Protein AF-A0A525J504-F1 (afdb_monomer_lite)

Foldseek 3Di:
DAFADAPVVVCVVPVPDPVNVVVVVLVVPVVSQVVHQFHDDDDDDPPPDDDGGDRDDFDDPDPVSVVVVDPDQDLPPPPLLCVPQNPCLVVVLVVCCVPPVVCPPDDRSPRPNVQADPVRPDGDD

Secondary structure (DSSP, 8-state):
-EE---HHHHHHH-TTSHHHHHHHHHTT-HHHHHH-TT-----S-TTT------SEE---SSHHHHHHHS----TT-TTHIIIIIGGGHHHHHHHHHHH-TT--S--TTSTTGGGB-TTSSSB--

Radius of gyration: 21.73 Å; chains: 1; bounding box: 50×35×51 Å

pLDDT: mean 89.35, std 6.68, range [60.53, 98.0]

Sequence (125 aa):
MTKVASPLAAAAKAPDAPATAELFRNLRNPFFIGENAALTQALGWTDAWTTKPSEYAAAAESAADVAAAVSETDYFQPDWQTAFWGEHYARLAAIKRRYDPDGLFFVHHSVGSEAWNPDGFTTIA

Structure (mmCIF, N/CA/C/O backbone):
data_AF-A0A525J504-F1
#
_entry.id   AF-A0A525J504-F1
#
loop_
_atom_site.group_PDB
_atom_site.id
_atom_site.type_symbol
_atom_site.label_atom_id
_atom_site.label_alt_id
_atom_site.label_comp_id
_atom_site.label_asym_id
_atom_site.label_entity_id
_atom_site.label_seq_id
_atom_site.pdbx_PDB_ins_code
_atom_site.Cartn_x
_atom_site.Cartn_y
_atom_site.Cartn_z
_atom_site.occupancy
_atom_site.B_iso_or_equiv
_atom_site.auth_seq_id
_atom_site.auth_comp_id
_atom_site.auth_asym_id
_atom_site.auth_atom_id
_atom_site.pdbx_PDB_model_num
ATOM 1 N N . MET A 1 1 ? -2.430 10.499 -7.394 1.00 82.06 1 MET A N 1
ATOM 2 C CA . MET A 1 1 ? -1.735 9.246 -7.764 1.00 82.06 1 MET A CA 1
ATOM 3 C C . MET A 1 1 ? -1.421 9.252 -9.250 1.00 82.06 1 MET A C 1
ATOM 5 O O . MET A 1 1 ? -2.246 9.722 -10.024 1.00 82.06 1 MET A O 1
ATOM 9 N N . THR A 1 2 ? -0.263 8.723 -9.635 1.00 88.06 2 THR A N 1
ATOM 10 C CA . THR A 1 2 ? 0.223 8.657 -11.020 1.00 88.06 2 THR A CA 1
ATOM 11 C C . THR A 1 2 ? 0.407 7.203 -11.424 1.00 88.06 2 THR A C 1
ATOM 13 O O . THR A 1 2 ? 0.899 6.404 -10.627 1.00 88.06 2 THR A O 1
ATOM 16 N N . LYS A 1 3 ? 0.009 6.847 -12.650 1.00 91.12 3 LYS A N 1
ATOM 17 C CA . LYS A 1 3 ? 0.186 5.487 -13.166 1.00 91.12 3 LYS A CA 1
ATOM 18 C C . LYS A 1 3 ? 1.671 5.179 -13.351 1.00 91.12 3 LYS A C 1
ATOM 20 O O . LYS A 1 3 ? 2.392 5.953 -13.977 1.00 91.12 3 LYS A O 1
ATOM 25 N N . VAL A 1 4 ? 2.110 4.043 -12.828 1.00 92.12 4 VAL A N 1
ATOM 26 C CA . VAL A 1 4 ? 3.499 3.590 -12.889 1.00 92.12 4 VAL A CA 1
ATOM 27 C C . VAL A 1 4 ? 3.717 2.795 -14.175 1.00 92.12 4 VAL 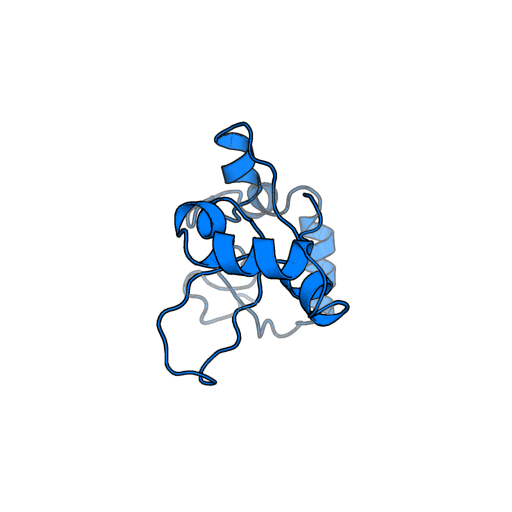A C 1
ATOM 29 O O . VAL A 1 4 ? 2.930 1.915 -14.525 1.00 92.12 4 VAL A O 1
ATOM 32 N N . ALA A 1 5 ? 4.798 3.101 -14.893 1.00 90.62 5 ALA A N 1
ATOM 33 C CA . ALA A 1 5 ? 5.188 2.401 -16.112 1.00 90.62 5 ALA A CA 1
ATOM 34 C C . ALA A 1 5 ? 6.583 1.795 -15.947 1.00 90.62 5 ALA A C 1
ATOM 36 O O . ALA A 1 5 ? 7.555 2.511 -15.713 1.00 90.62 5 ALA A O 1
ATOM 37 N N . SER A 1 6 ? 6.691 0.472 -16.095 1.00 91.38 6 SER A N 1
ATOM 38 C CA . SER A 1 6 ? 7.988 -0.202 -16.030 1.00 91.38 6 SER A CA 1
ATOM 39 C C . SER A 1 6 ? 8.809 0.061 -17.296 1.00 91.38 6 SER A C 1
ATOM 41 O O . SER A 1 6 ? 8.322 -0.223 -18.397 1.00 91.38 6 SER A O 1
ATOM 43 N N . PRO A 1 7 ? 10.073 0.513 -17.182 1.00 91.88 7 PRO A N 1
ATOM 44 C CA . PRO A 1 7 ? 10.949 0.666 -18.344 1.00 91.88 7 PRO A CA 1
ATOM 45 C C . PRO A 1 7 ? 11.290 -0.688 -18.995 1.00 91.88 7 PRO A C 1
ATOM 47 O O . PRO A 1 7 ? 11.566 -0.748 -20.194 1.00 91.88 7 PRO A O 1
ATOM 50 N N . LEU A 1 8 ? 11.177 -1.796 -18.248 1.00 91.25 8 LEU A N 1
ATOM 51 C CA . LEU A 1 8 ? 11.365 -3.151 -18.777 1.00 91.25 8 LEU A CA 1
ATOM 52 C C . LEU A 1 8 ? 10.284 -3.536 -19.797 1.00 91.25 8 LEU A C 1
ATOM 54 O O . LEU A 1 8 ? 10.552 -4.317 -20.706 1.00 91.25 8 LEU A O 1
ATOM 58 N N . ALA A 1 9 ? 9.080 -2.959 -19.705 1.00 91.19 9 ALA A N 1
ATOM 59 C CA . ALA A 1 9 ? 8.009 -3.227 -20.664 1.00 91.19 9 ALA A CA 1
ATOM 60 C C . ALA A 1 9 ? 8.323 -2.668 -22.063 1.00 91.19 9 ALA A C 1
ATOM 62 O O . ALA A 1 9 ? 7.936 -3.265 -23.067 1.00 91.19 9 ALA A O 1
ATOM 63 N N . ALA A 1 10 ? 9.021 -1.530 -22.138 1.00 91.38 10 ALA A N 1
ATOM 64 C CA . ALA A 1 10 ? 9.504 -0.979 -23.402 1.00 91.38 10 ALA A CA 1
ATOM 65 C C . ALA A 1 10 ? 10.687 -1.799 -23.939 1.00 91.38 10 ALA A C 1
ATOM 67 O O . ALA A 1 10 ? 10.690 -2.165 -25.113 1.00 91.38 10 ALA A O 1
ATOM 68 N N . ALA A 1 11 ? 11.632 -2.164 -23.065 1.00 93.94 11 ALA A N 1
ATOM 69 C CA . ALA A 1 11 ? 12.776 -3.001 -23.421 1.00 93.94 11 ALA A CA 1
ATOM 70 C C . ALA A 1 11 ? 12.363 -4.370 -23.984 1.00 93.94 11 ALA A C 1
ATOM 72 O O . ALA A 1 11 ? 12.908 -4.807 -24.992 1.00 93.94 11 ALA A O 1
ATOM 73 N N . ALA A 1 12 ? 11.346 -5.011 -23.399 1.00 93.25 12 ALA A N 1
ATOM 74 C CA . ALA A 1 12 ? 10.819 -6.287 -23.883 1.00 93.25 12 ALA A CA 1
ATOM 75 C C . ALA A 1 12 ? 10.253 -6.209 -25.313 1.00 93.25 12 ALA A C 1
ATOM 77 O O . ALA A 1 12 ? 10.270 -7.200 -26.037 1.00 93.25 12 ALA A O 1
ATOM 78 N N . LYS A 1 13 ? 9.753 -5.039 -25.732 1.00 96.38 13 LYS A N 1
ATOM 79 C CA . LYS A 1 13 ? 9.221 -4.816 -27.086 1.00 96.38 13 LYS A CA 1
ATOM 80 C C . LYS A 1 13 ? 10.306 -4.461 -28.105 1.00 96.38 13 LYS A C 1
ATOM 82 O O . LYS A 1 13 ? 10.083 -4.644 -29.296 1.00 96.38 13 LYS A O 1
ATOM 87 N N . ALA A 1 14 ? 11.440 -3.927 -27.652 1.00 95.81 14 ALA A N 1
ATOM 88 C CA . ALA A 1 14 ? 12.532 -3.457 -28.500 1.00 95.81 14 ALA A CA 1
ATOM 89 C C . ALA A 1 14 ? 13.900 -3.823 -27.884 1.00 95.81 14 ALA A C 1
ATOM 91 O O . ALA A 1 14 ? 14.633 -2.937 -27.430 1.00 95.81 14 ALA A O 1
ATOM 92 N N . PRO A 1 15 ? 14.250 -5.122 -27.840 1.00 95.44 15 PRO A N 1
ATOM 93 C CA . PRO A 1 15 ? 15.434 -5.600 -27.123 1.00 95.44 15 PRO A CA 1
ATOM 94 C C . PRO A 1 15 ? 16.748 -5.018 -27.666 1.00 95.44 15 PRO A C 1
ATOM 96 O O . PRO A 1 15 ? 17.653 -4.730 -26.889 1.00 95.44 15 PRO A O 1
ATOM 99 N N . ASP A 1 16 ? 16.817 -4.754 -28.973 1.00 96.38 16 ASP A N 1
ATOM 100 C CA . ASP A 1 16 ? 18.030 -4.270 -29.646 1.00 96.38 16 ASP A CA 1
ATOM 101 C C . ASP A 1 16 ? 18.130 -2.735 -29.716 1.00 96.38 16 ASP A C 1
ATOM 103 O O . ASP A 1 16 ? 19.063 -2.183 -30.302 1.00 96.38 16 ASP A O 1
ATOM 107 N N . ALA A 1 17 ? 17.165 -2.008 -29.141 1.00 96.69 17 ALA A N 1
ATOM 108 C CA . ALA A 1 17 ? 17.172 -0.550 -29.175 1.00 96.69 17 ALA A CA 1
ATOM 109 C C . ALA A 1 17 ? 18.306 0.035 -28.303 1.00 96.69 17 ALA A C 1
ATOM 111 O O . ALA A 1 17 ? 18.540 -0.451 -27.191 1.00 96.69 17 ALA A O 1
ATOM 112 N N . PRO A 1 18 ? 18.945 1.152 -28.712 1.00 97.38 18 PRO A N 1
ATOM 113 C CA . PRO A 1 18 ? 19.958 1.831 -27.896 1.00 97.38 18 PRO A CA 1
ATOM 114 C C . PRO A 1 18 ? 19.475 2.183 -26.479 1.00 97.38 18 PRO A C 1
ATOM 116 O O . PRO A 1 18 ? 20.237 2.062 -25.519 1.00 97.38 18 PRO A O 1
ATOM 119 N N . ALA A 1 19 ? 18.194 2.544 -26.341 1.00 95.38 19 ALA A N 1
ATOM 120 C CA . ALA A 1 19 ? 17.554 2.830 -25.057 1.00 95.38 19 ALA A CA 1
ATOM 121 C C . ALA A 1 19 ? 17.498 1.602 -24.129 1.00 95.38 19 ALA A C 1
ATOM 123 O O . ALA A 1 19 ? 17.669 1.733 -22.919 1.00 95.38 19 ALA A O 1
ATOM 124 N N . THR A 1 20 ? 17.319 0.397 -24.680 1.00 97.06 20 THR A N 1
ATOM 125 C CA . THR A 1 20 ? 17.363 -0.852 -23.908 1.00 97.06 20 THR A CA 1
ATOM 126 C C . THR A 1 20 ? 18.775 -1.103 -23.393 1.00 97.06 20 THR A C 1
ATOM 128 O O . THR A 1 20 ? 18.965 -1.355 -22.204 1.00 97.06 20 THR A O 1
ATOM 131 N N . ALA A 1 21 ? 19.790 -0.943 -24.246 1.00 96.50 21 ALA A N 1
ATOM 132 C CA . ALA A 1 21 ? 21.182 -1.074 -23.822 1.00 96.50 21 ALA A CA 1
ATOM 133 C C . ALA A 1 21 ? 21.548 -0.071 -22.711 1.00 96.50 21 ALA A C 1
ATOM 135 O O . ALA A 1 21 ? 22.282 -0.414 -21.785 1.00 96.50 21 ALA A O 1
ATOM 136 N N . GLU A 1 22 ? 21.033 1.159 -22.777 1.00 96.50 22 GLU A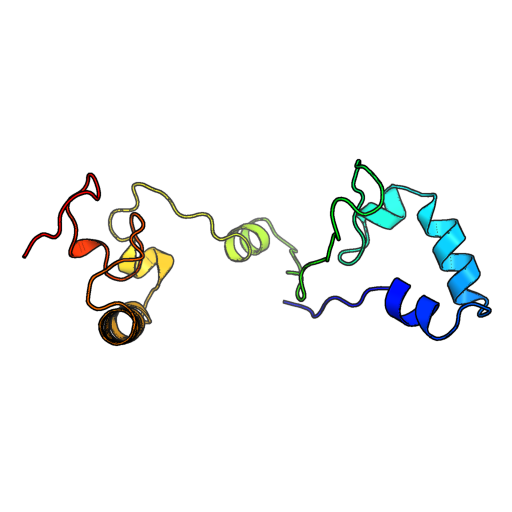 N 1
ATOM 137 C CA . GLU A 1 22 ? 21.201 2.160 -21.720 1.00 96.50 22 GLU A CA 1
ATOM 138 C C . GLU A 1 22 ? 20.502 1.777 -20.417 1.00 96.50 22 GLU A C 1
ATOM 140 O O . GLU A 1 22 ? 21.134 1.823 -19.360 1.00 96.50 22 GLU A O 1
ATOM 145 N N . LEU A 1 23 ? 19.251 1.314 -20.489 1.00 95.75 23 LEU A N 1
ATOM 146 C CA . LEU A 1 23 ? 18.521 0.818 -19.327 1.00 95.75 23 LEU A CA 1
ATOM 147 C C . LEU A 1 23 ? 19.325 -0.260 -18.590 1.00 95.75 23 LEU A C 1
ATOM 149 O O . LEU A 1 23 ? 19.541 -0.146 -17.387 1.00 95.75 23 LEU A O 1
ATOM 153 N N . PHE A 1 24 ? 19.835 -1.269 -19.300 1.00 95.25 24 PHE A N 1
ATOM 154 C CA . PHE A 1 24 ? 20.620 -2.346 -18.685 1.00 95.25 24 PHE A CA 1
ATOM 155 C C . PHE A 1 24 ? 21.970 -1.883 -18.112 1.00 95.25 24 PHE A C 1
ATOM 157 O O . PHE A 1 24 ? 22.464 -2.499 -17.165 1.00 95.25 24 PHE A O 1
ATOM 164 N N . ARG A 1 25 ? 22.568 -0.797 -18.627 1.00 96.00 25 ARG A N 1
ATOM 165 C CA . ARG A 1 25 ? 23.725 -0.158 -17.972 1.00 96.00 25 ARG A CA 1
ATOM 166 C C . ARG A 1 25 ? 23.312 0.486 -16.650 1.00 96.00 25 ARG A C 1
ATOM 168 O O . ARG A 1 25 ? 23.971 0.256 -15.639 1.00 96.00 25 ARG A O 1
ATOM 175 N N . ASN A 1 26 ? 22.204 1.224 -16.647 1.00 95.81 26 ASN A N 1
ATOM 176 C CA . ASN A 1 26 ? 21.700 1.919 -15.464 1.00 95.81 26 ASN A CA 1
ATOM 177 C C . ASN A 1 26 ? 21.185 0.961 -14.379 1.00 95.81 26 ASN A C 1
ATOM 179 O O . ASN A 1 26 ? 21.356 1.239 -13.199 1.00 95.81 26 ASN A O 1
ATOM 183 N N . LEU A 1 27 ? 20.661 -0.214 -14.744 1.00 94.25 27 LEU A N 1
ATOM 184 C CA . LEU A 1 27 ? 20.247 -1.259 -13.793 1.00 94.25 27 LEU A CA 1
ATOM 185 C C . LEU A 1 27 ? 21.400 -1.832 -12.948 1.00 94.25 27 LEU A C 1
ATOM 187 O O . LEU A 1 27 ? 21.155 -2.555 -11.988 1.00 94.25 27 LEU A O 1
ATOM 191 N N . ARG A 1 28 ? 22.660 -1.514 -13.263 1.00 91.75 28 ARG A N 1
ATOM 192 C CA . ARG A 1 28 ? 23.809 -1.842 -12.400 1.00 91.75 28 ARG A CA 1
ATOM 193 C C . ARG A 1 28 ? 24.022 -0.821 -11.277 1.00 91.75 28 ARG A C 1
ATOM 195 O O . ARG A 1 28 ? 24.841 -1.062 -10.396 1.00 91.75 28 ARG A O 1
ATOM 202 N N . ASN A 1 29 ? 23.314 0.307 -11.310 1.00 93.38 29 ASN A N 1
ATOM 203 C CA . ASN A 1 29 ? 23.378 1.359 -10.307 1.00 93.38 29 ASN A CA 1
ATOM 204 C C . ASN A 1 29 ? 22.196 1.222 -9.323 1.00 93.38 29 ASN A C 1
ATOM 206 O O . ASN A 1 29 ? 21.049 1.427 -9.728 1.00 93.38 29 ASN A O 1
ATOM 210 N N . PRO A 1 30 ? 22.435 0.918 -8.033 1.00 91.62 30 PRO A N 1
ATOM 211 C CA . PRO A 1 30 ? 21.357 0.786 -7.053 1.00 91.62 30 PRO A CA 1
ATOM 212 C C . PRO A 1 30 ? 20.564 2.086 -6.848 1.00 91.62 30 PRO A C 1
ATOM 214 O O . PRO A 1 30 ? 19.366 2.013 -6.589 1.00 91.62 30 PRO A O 1
ATOM 217 N N . PHE A 1 31 ? 21.178 3.261 -7.033 1.00 92.81 31 PHE A N 1
ATOM 218 C CA . PHE A 1 31 ? 20.469 4.542 -6.936 1.00 92.81 31 PHE A CA 1
ATOM 219 C C . PHE A 1 31 ? 19.446 4.711 -8.060 1.00 92.81 31 PHE A C 1
ATOM 221 O O . PHE A 1 31 ? 18.305 5.064 -7.796 1.00 92.81 31 PHE A O 1
ATOM 228 N N . PHE A 1 32 ? 19.805 4.343 -9.294 1.00 94.00 32 PHE A N 1
ATOM 229 C CA . PHE A 1 32 ? 18.870 4.373 -10.423 1.00 94.00 32 PHE A CA 1
ATOM 230 C C . PHE A 1 32 ? 17.663 3.454 -10.198 1.00 94.00 32 PHE A C 1
ATOM 232 O O . PHE A 1 32 ? 16.542 3.794 -10.571 1.00 94.00 32 PHE A O 1
ATOM 239 N N . ILE A 1 33 ? 17.886 2.283 -9.588 1.00 92.44 33 ILE A N 1
ATOM 240 C CA . ILE A 1 33 ? 16.793 1.370 -9.243 1.00 92.44 33 ILE A CA 1
ATOM 241 C C . ILE A 1 33 ? 15.901 1.989 -8.160 1.00 92.44 33 ILE A C 1
ATOM 243 O O . ILE A 1 33 ? 14.686 1.979 -8.318 1.00 92.44 33 ILE A O 1
ATOM 247 N N . GLY A 1 34 ? 16.487 2.540 -7.092 1.00 89.19 34 GLY A N 1
ATOM 248 C CA . GLY A 1 34 ? 15.738 3.120 -5.971 1.00 89.19 34 GLY A CA 1
ATOM 249 C C . GLY A 1 34 ? 14.969 4.401 -6.310 1.00 89.19 34 GLY A C 1
ATOM 250 O O . GLY A 1 34 ? 13.921 4.654 -5.725 1.00 89.19 34 GLY A O 1
ATOM 251 N N . GLU A 1 35 ? 15.446 5.192 -7.272 1.00 91.00 35 GLU A N 1
ATOM 252 C CA . GLU A 1 35 ? 14.772 6.415 -7.735 1.00 91.00 35 GLU A CA 1
ATOM 253 C C . GLU A 1 35 ? 13.598 6.135 -8.686 1.00 91.00 35 GLU A C 1
ATOM 255 O O . GLU A 1 35 ? 12.779 7.016 -8.953 1.00 91.00 35 GLU A O 1
ATOM 260 N N . ASN A 1 36 ? 13.485 4.911 -9.212 1.00 91.69 36 ASN A N 1
ATOM 261 C CA . ASN A 1 36 ? 12.428 4.545 -10.142 1.00 91.69 36 ASN A CA 1
ATOM 262 C C . ASN A 1 36 ? 11.301 3.779 -9.437 1.00 91.69 36 ASN A C 1
ATOM 264 O O . ASN A 1 36 ? 11.453 2.612 -9.088 1.00 91.69 36 ASN A O 1
ATOM 268 N N . ALA A 1 37 ? 10.117 4.390 -9.339 1.00 91.06 37 ALA A N 1
ATOM 269 C CA . ALA A 1 37 ? 8.936 3.791 -8.703 1.00 91.06 37 ALA A CA 1
ATOM 270 C C . ALA A 1 37 ? 8.460 2.457 -9.328 1.00 91.06 37 ALA A C 1
ATOM 272 O O . ALA A 1 37 ? 7.639 1.758 -8.737 1.00 91.06 37 ALA A O 1
ATOM 273 N N . ALA A 1 38 ? 8.938 2.104 -10.527 1.00 92.56 38 ALA A N 1
ATOM 274 C CA . ALA A 1 38 ? 8.593 0.871 -11.229 1.00 92.56 38 ALA A CA 1
ATOM 275 C C . ALA A 1 38 ? 9.659 -0.235 -11.128 1.00 92.56 38 ALA A C 1
ATOM 277 O O . ALA A 1 38 ? 9.470 -1.304 -11.720 1.00 92.56 38 ALA A O 1
ATOM 278 N N . LEU A 1 39 ? 10.787 0.014 -10.457 1.00 91.62 39 LEU A N 1
ATOM 279 C CA . LEU A 1 39 ? 11.884 -0.941 -10.312 1.00 91.62 39 LEU A CA 1
ATOM 280 C C . LEU A 1 39 ? 12.036 -1.372 -8.851 1.00 91.62 39 LEU A C 1
ATOM 282 O O . LEU A 1 39 ? 11.795 -0.611 -7.922 1.00 91.62 39 LEU A O 1
ATOM 286 N N . THR A 1 40 ? 12.432 -2.624 -8.647 1.00 85.62 40 THR A N 1
ATOM 287 C CA . THR A 1 40 ? 12.540 -3.236 -7.317 1.00 85.62 40 THR A CA 1
ATOM 288 C C . THR A 1 40 ? 13.799 -4.084 -7.229 1.00 85.62 40 THR A C 1
ATOM 290 O O . THR A 1 40 ? 14.118 -4.800 -8.180 1.00 85.62 40 THR A O 1
ATOM 293 N N . GLN A 1 41 ? 14.479 -4.063 -6.082 1.00 83.00 41 GLN A N 1
ATOM 294 C CA . GLN A 1 41 ? 15.547 -5.012 -5.764 1.00 83.00 41 GLN A CA 1
ATOM 295 C C . GLN A 1 41 ? 14.999 -6.093 -4.836 1.00 83.00 41 GLN A C 1
ATOM 297 O O . GLN A 1 41 ? 14.421 -5.786 -3.797 1.00 83.00 41 GLN A O 1
ATOM 302 N N . ALA A 1 42 ? 15.189 -7.356 -5.205 1.00 79.75 42 ALA A N 1
ATOM 303 C CA . ALA A 1 42 ? 14.840 -8.496 -4.372 1.00 79.75 42 ALA A CA 1
ATOM 304 C C . ALA A 1 42 ? 16.043 -9.436 -4.274 1.00 79.75 42 ALA A C 1
ATOM 306 O O . ALA A 1 42 ? 16.734 -9.682 -5.262 1.00 79.75 42 ALA A O 1
ATOM 307 N N . LEU A 1 43 ? 16.284 -9.957 -3.073 1.00 77.00 43 LEU A N 1
ATOM 308 C CA . LEU A 1 43 ? 17.217 -11.051 -2.831 1.00 77.00 43 LEU A CA 1
ATOM 309 C C . LEU A 1 43 ? 16.384 -12.327 -2.717 1.00 77.00 43 LEU A C 1
ATOM 311 O O . LEU A 1 43 ? 15.478 -12.402 -1.891 1.00 77.00 43 LEU A O 1
ATOM 315 N N . GLY A 1 44 ? 16.657 -13.321 -3.554 1.00 79.19 44 GLY A N 1
ATOM 316 C CA . GLY A 1 44 ? 15.898 -14.564 -3.547 1.00 79.19 44 GLY A CA 1
ATOM 317 C C . GLY A 1 44 ? 16.351 -15.521 -4.637 1.00 79.19 44 GLY A C 1
ATOM 318 O O . GLY A 1 44 ? 17.096 -15.147 -5.541 1.00 79.19 44 GLY A O 1
ATOM 319 N N . TRP A 1 45 ? 15.899 -16.767 -4.535 1.00 80.25 45 TRP A N 1
ATOM 320 C CA . TRP A 1 45 ? 16.083 -17.746 -5.597 1.00 80.25 45 TRP A CA 1
ATOM 321 C C . TRP A 1 45 ? 15.339 -17.287 -6.849 1.00 80.25 45 TRP A C 1
ATOM 323 O O . TRP A 1 45 ? 14.172 -16.890 -6.767 1.00 80.25 45 TRP A O 1
ATOM 333 N N . THR A 1 46 ? 16.011 -17.359 -7.997 1.00 78.56 46 THR A N 1
ATOM 334 C CA . THR A 1 46 ? 15.375 -17.182 -9.304 1.00 78.56 46 THR A CA 1
ATOM 335 C C . THR A 1 46 ? 14.128 -18.072 -9.374 1.00 78.56 46 THR A C 1
ATOM 337 O O . THR A 1 46 ? 14.182 -19.231 -8.968 1.00 78.56 46 THR A O 1
ATOM 340 N N . ASP A 1 47 ? 13.006 -17.505 -9.821 1.00 78.69 47 ASP A N 1
ATOM 341 C CA . ASP A 1 47 ? 11.689 -18.152 -9.971 1.00 78.69 47 ASP A CA 1
ATOM 342 C C . ASP A 1 47 ? 10.913 -18.504 -8.687 1.00 78.69 47 ASP A C 1
ATOM 344 O O . ASP A 1 47 ? 9.792 -19.002 -8.776 1.00 78.69 47 ASP A O 1
ATOM 348 N N . ALA A 1 48 ? 11.420 -18.188 -7.490 1.00 86.62 48 ALA A N 1
ATOM 349 C CA . ALA A 1 48 ? 10.642 -18.376 -6.258 1.00 86.62 48 ALA A CA 1
ATOM 350 C C . ALA A 1 48 ? 9.538 -17.316 -6.074 1.00 86.62 48 ALA A C 1
ATOM 352 O O . ALA A 1 48 ? 8.497 -17.596 -5.481 1.00 86.62 48 ALA A O 1
ATOM 353 N N . TRP A 1 49 ? 9.755 -16.099 -6.584 1.00 80.69 49 TRP A N 1
ATOM 354 C CA . TRP A 1 49 ? 8.825 -14.975 -6.460 1.00 80.69 49 TRP A CA 1
ATOM 355 C C . TRP A 1 49 ? 8.874 -14.108 -7.719 1.00 80.69 49 TRP A C 1
ATOM 357 O O . TRP A 1 49 ? 9.940 -13.891 -8.291 1.00 80.69 49 TRP A O 1
ATOM 367 N N . THR A 1 50 ? 7.730 -13.561 -8.133 1.00 78.81 50 THR A N 1
ATOM 368 C CA . THR A 1 50 ? 7.675 -12.500 -9.150 1.00 78.81 50 THR A CA 1
ATOM 369 C C . THR A 1 50 ? 7.337 -11.181 -8.472 1.00 78.81 50 THR A C 1
ATOM 371 O O . THR A 1 50 ? 6.190 -10.961 -8.081 1.00 78.81 50 THR A O 1
ATOM 374 N N . THR A 1 51 ? 8.314 -10.284 -8.346 1.00 79.12 51 THR A N 1
ATOM 375 C CA . THR A 1 51 ? 8.048 -8.927 -7.861 1.00 79.12 51 THR A CA 1
ATOM 376 C C . THR A 1 51 ? 7.324 -8.122 -8.935 1.00 79.12 51 THR A C 1
ATOM 378 O O . THR A 1 51 ? 7.710 -8.130 -10.105 1.00 79.12 51 THR A O 1
ATOM 381 N N . LYS A 1 52 ? 6.268 -7.410 -8.538 1.00 83.56 52 LYS A N 1
ATOM 382 C CA . LYS A 1 52 ? 5.574 -6.435 -9.381 1.00 83.56 52 LYS A CA 1
ATOM 383 C C . LYS A 1 52 ? 5.483 -5.109 -8.630 1.00 83.56 52 LYS A C 1
ATOM 385 O O . LYS A 1 52 ? 5.090 -5.133 -7.464 1.00 83.56 52 LYS A O 1
ATOM 390 N N . PRO A 1 53 ? 5.829 -3.976 -9.262 1.00 86.56 53 PRO A N 1
ATOM 391 C CA . PRO A 1 53 ? 5.564 -2.673 -8.670 1.00 86.56 53 PRO A CA 1
ATOM 392 C C . PRO A 1 53 ? 4.051 -2.435 -8.576 1.00 86.56 53 PRO A C 1
ATOM 394 O O . PRO A 1 53 ? 3.268 -3.030 -9.324 1.00 86.56 53 PRO A O 1
ATOM 397 N N . SER A 1 54 ? 3.649 -1.534 -7.682 1.00 87.94 54 SER A N 1
ATOM 398 C CA . SER A 1 54 ? 2.275 -1.027 -7.621 1.00 87.94 54 SER A CA 1
ATOM 399 C C . SER A 1 54 ? 1.859 -0.394 -8.955 1.00 87.94 54 SER A C 1
ATOM 401 O O . SER A 1 54 ? 2.681 0.204 -9.648 1.00 87.94 54 SER A O 1
ATOM 403 N N . GLU A 1 55 ? 0.572 -0.479 -9.315 1.00 90.19 55 GLU A N 1
ATOM 404 C CA . GLU A 1 55 ? 0.058 0.147 -10.550 1.00 90.19 55 GLU A CA 1
ATOM 405 C C . GLU A 1 55 ? 0.099 1.684 -10.483 1.00 90.19 55 GLU A C 1
ATOM 407 O O . GLU A 1 55 ? 0.243 2.358 -11.506 1.00 90.19 55 GLU A O 1
ATOM 412 N N . TYR A 1 56 ? 0.010 2.235 -9.273 1.00 89.56 56 TYR A N 1
ATOM 413 C CA . TYR A 1 56 ? 0.020 3.666 -9.010 1.00 89.56 56 TYR A CA 1
ATOM 414 C C . TYR A 1 56 ? 1.057 4.022 -7.947 1.00 89.56 56 TYR A C 1
ATOM 416 O O . TYR A 1 56 ? 1.289 3.259 -7.011 1.00 89.56 56 TYR A O 1
ATOM 424 N N . ALA A 1 57 ? 1.629 5.215 -8.078 1.00 90.31 57 ALA A N 1
ATOM 425 C CA . ALA A 1 57 ? 2.474 5.846 -7.075 1.00 90.31 57 ALA A CA 1
ATOM 426 C C . ALA A 1 57 ? 1.832 7.160 -6.608 1.00 90.31 57 ALA A C 1
ATOM 428 O O . ALA A 1 57 ? 1.206 7.883 -7.393 1.00 90.31 57 ALA A O 1
ATOM 429 N N . ALA A 1 58 ? 1.973 7.478 -5.324 1.00 88.31 58 ALA A N 1
ATOM 430 C CA . ALA A 1 58 ? 1.676 8.808 -4.811 1.00 88.31 58 ALA A CA 1
ATOM 431 C C . ALA A 1 58 ? 2.893 9.714 -5.047 1.00 88.31 58 ALA A C 1
ATOM 433 O O . ALA A 1 58 ? 4.021 9.317 -4.763 1.00 88.31 58 ALA A O 1
ATOM 434 N N . ALA A 1 59 ? 2.669 10.912 -5.586 1.00 87.62 59 ALA A N 1
ATOM 435 C CA . ALA A 1 59 ? 3.681 11.959 -5.565 1.00 87.62 59 ALA A CA 1
ATOM 436 C C . ALA A 1 59 ? 3.593 12.621 -4.190 1.00 87.62 59 ALA A C 1
ATOM 438 O O . ALA A 1 59 ? 2.545 13.170 -3.857 1.00 87.62 59 ALA A O 1
ATOM 439 N N . ALA A 1 60 ? 4.645 12.492 -3.389 1.00 88.19 60 ALA A N 1
ATOM 440 C CA . ALA A 1 60 ? 4.707 13.100 -2.070 1.00 88.19 60 ALA A CA 1
ATOM 441 C C . ALA A 1 60 ? 5.614 14.331 -2.121 1.00 88.19 60 ALA A C 1
ATOM 443 O O . ALA A 1 60 ? 6.798 14.210 -2.430 1.00 88.19 60 ALA A O 1
ATOM 444 N N . GLU A 1 61 ? 5.057 15.501 -1.816 1.00 92.06 61 GLU A N 1
ATOM 445 C CA . GLU A 1 61 ? 5.800 16.762 -1.679 1.00 92.06 61 GLU A CA 1
ATOM 446 C C . GLU A 1 61 ? 5.983 17.133 -0.199 1.00 92.06 61 GLU A C 1
ATOM 448 O O . GLU A 1 61 ? 6.871 17.905 0.165 1.00 92.06 61 GLU A O 1
ATOM 453 N N . SER A 1 62 ? 5.165 16.540 0.672 1.00 91.75 62 SER A N 1
ATOM 454 C CA . SER A 1 62 ? 5.148 16.749 2.112 1.00 91.75 62 SER A CA 1
ATOM 455 C C . SER A 1 62 ? 4.917 15.445 2.882 1.00 91.75 62 SER A C 1
ATOM 457 O O . SER A 1 62 ? 4.426 14.448 2.349 1.00 91.75 62 SER A O 1
ATOM 459 N N . ALA A 1 63 ? 5.216 15.460 4.185 1.00 87.19 63 ALA A N 1
ATOM 460 C CA . ALA A 1 63 ? 4.888 14.346 5.077 1.00 87.19 63 ALA A CA 1
ATOM 461 C C . ALA A 1 63 ? 3.371 14.075 5.150 1.00 87.19 63 ALA A C 1
ATOM 463 O O . ALA A 1 63 ? 2.964 12.936 5.363 1.00 87.19 63 ALA A O 1
ATOM 464 N N . ALA A 1 64 ? 2.538 15.100 4.933 1.00 82.81 64 ALA A N 1
ATOM 465 C CA . ALA A 1 64 ? 1.086 14.949 4.885 1.00 82.81 64 ALA A CA 1
ATOM 466 C C . ALA A 1 64 ? 0.635 14.130 3.665 1.00 82.81 64 ALA A C 1
ATOM 468 O O . ALA A 1 64 ? -0.264 13.302 3.792 1.00 82.81 64 ALA A O 1
ATOM 469 N N . ASP A 1 65 ? 1.294 14.292 2.513 1.00 85.31 65 ASP A N 1
ATOM 470 C CA . ASP A 1 65 ? 0.992 13.495 1.316 1.00 85.31 65 ASP A CA 1
ATOM 471 C C . ASP A 1 65 ? 1.334 12.020 1.527 1.00 85.31 65 ASP A C 1
ATOM 473 O O . ASP A 1 65 ? 0.597 11.140 1.085 1.00 85.31 65 ASP A O 1
ATOM 477 N N . VAL A 1 66 ? 2.439 11.748 2.233 1.00 84.62 66 VAL A N 1
ATOM 478 C CA . VAL A 1 66 ? 2.812 10.383 2.623 1.00 84.62 66 VAL A CA 1
ATOM 479 C C . VAL A 1 66 ? 1.739 9.804 3.535 1.00 84.62 66 VAL A C 1
ATOM 481 O O . VAL A 1 66 ? 1.194 8.757 3.206 1.00 84.62 66 VAL A O 1
ATOM 484 N N . ALA A 1 67 ? 1.383 10.506 4.615 1.00 79.44 67 ALA A N 1
ATOM 485 C CA . ALA A 1 67 ? 0.376 10.062 5.579 1.00 79.44 67 ALA A CA 1
ATOM 486 C C . ALA A 1 67 ? -1.004 9.817 4.946 1.00 79.44 67 ALA A C 1
ATOM 488 O O . ALA A 1 67 ? -1.702 8.897 5.345 1.00 79.44 67 ALA A O 1
ATOM 489 N N . ALA A 1 68 ? -1.392 10.602 3.938 1.00 76.62 68 ALA A N 1
ATOM 490 C CA . ALA A 1 68 ? -2.629 10.373 3.194 1.00 76.62 68 ALA A CA 1
ATOM 491 C C . ALA A 1 68 ? -2.546 9.168 2.236 1.00 76.62 68 ALA A C 1
ATOM 493 O O . ALA A 1 68 ? -3.567 8.560 1.915 1.00 76.62 68 ALA A O 1
ATOM 494 N N . ALA A 1 69 ? -1.348 8.837 1.743 1.00 78.06 69 ALA A N 1
ATOM 495 C CA . ALA A 1 69 ? -1.122 7.715 0.833 1.00 78.06 69 ALA A CA 1
ATOM 496 C C . ALA A 1 69 ? -0.949 6.372 1.558 1.00 78.06 69 ALA A C 1
ATOM 498 O O . ALA A 1 69 ? -1.271 5.330 0.983 1.00 78.06 69 ALA A O 1
ATOM 499 N N . VAL A 1 70 ? -0.441 6.379 2.793 1.00 75.75 70 VAL A N 1
ATOM 500 C CA . VAL A 1 70 ? -0.380 5.185 3.638 1.00 75.75 70 VAL A CA 1
ATOM 501 C C . VAL A 1 70 ? -1.664 5.046 4.453 1.00 75.75 70 VAL A C 1
ATOM 503 O O . VAL A 1 70 ? -2.090 5.964 5.141 1.00 75.75 70 VAL A O 1
ATOM 506 N N . SER A 1 71 ? -2.305 3.878 4.398 1.00 69.94 71 SER A N 1
ATOM 507 C CA . SER A 1 71 ? -3.403 3.557 5.317 1.00 69.94 71 SER A CA 1
ATOM 508 C C . SER A 1 71 ? -2.837 3.183 6.686 1.00 69.94 71 SER A C 1
ATOM 510 O O . SER A 1 71 ? -2.751 2.006 7.027 1.00 69.94 71 SER A O 1
ATOM 512 N N . GLU A 1 72 ? -2.426 4.184 7.459 1.00 70.06 72 GLU A N 1
ATOM 513 C CA . GLU A 1 72 ? -2.074 4.022 8.870 1.00 70.06 72 GLU A CA 1
ATOM 514 C C . GLU A 1 72 ? -3.267 4.443 9.734 1.00 70.06 72 GLU A C 1
ATOM 516 O O . GLU A 1 72 ? -3.640 5.612 9.796 1.00 70.06 72 GLU A O 1
ATOM 521 N N . THR A 1 73 ? -3.912 3.468 10.372 1.00 77.12 73 THR A N 1
ATOM 522 C CA . THR A 1 73 ? -5.081 3.680 11.235 1.00 77.12 73 THR A CA 1
ATOM 523 C C . THR A 1 73 ? -4.691 3.527 12.699 1.00 77.12 73 THR A C 1
ATOM 525 O O . THR A 1 73 ? -4.115 2.502 13.069 1.00 77.12 73 THR A O 1
ATOM 528 N N . ASP A 1 74 ? -5.045 4.495 13.549 1.00 83.25 74 ASP A N 1
ATOM 529 C CA . ASP A 1 74 ? -4.885 4.354 15.001 1.00 83.25 74 ASP A CA 1
ATOM 530 C C . ASP A 1 74 ? -5.828 3.261 15.536 1.00 83.25 74 ASP A C 1
ATOM 532 O O . ASP A 1 74 ? -7.055 3.343 15.425 1.00 83.25 74 ASP A O 1
ATOM 536 N N . TYR A 1 75 ? -5.236 2.227 16.135 1.00 85.75 75 TYR A N 1
ATOM 537 C CA . TYR A 1 75 ? -5.954 1.102 16.727 1.00 85.75 75 TYR A CA 1
ATOM 538 C C . TYR A 1 75 ? -6.966 1.5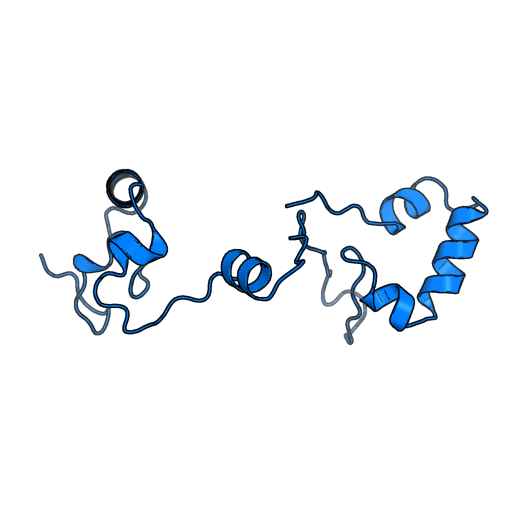50 17.793 1.00 85.75 75 TYR A C 1
ATOM 540 O O . TYR A 1 75 ? -8.021 0.937 17.938 1.00 85.75 75 TYR A O 1
ATOM 548 N N . PHE A 1 76 ? -6.677 2.625 18.528 1.00 90.56 76 PHE A N 1
ATOM 549 C CA . PHE A 1 76 ? -7.519 3.112 19.621 1.00 90.56 76 PHE A CA 1
ATOM 550 C C . PHE A 1 76 ? -8.434 4.273 19.220 1.00 90.56 76 PHE A C 1
ATOM 552 O O . PHE A 1 76 ? -9.075 4.853 20.096 1.00 90.56 76 PHE A O 1
ATOM 559 N N . GLN A 1 77 ? -8.526 4.602 17.924 1.00 91.00 77 GLN A N 1
ATOM 560 C CA . GLN A 1 77 ? -9.312 5.735 17.436 1.00 91.00 77 GLN A CA 1
ATOM 561 C C . GLN A 1 77 ? -10.792 5.623 17.863 1.00 91.00 77 GLN A C 1
ATOM 563 O O . GLN A 1 77 ? -11.501 4.755 17.354 1.00 91.00 77 GLN A O 1
ATOM 568 N N . PRO A 1 78 ? -11.307 6.504 18.745 1.00 91.50 78 PRO A N 1
ATOM 569 C CA . PRO A 1 78 ? -12.668 6.358 19.270 1.00 91.50 78 PRO A CA 1
ATOM 570 C C . PRO A 1 78 ? -13.756 6.595 18.214 1.00 91.50 78 PRO A C 1
ATOM 572 O O . PRO A 1 78 ? -14.766 5.901 18.199 1.00 91.50 78 PRO A O 1
ATOM 575 N N . ASP A 1 79 ? -13.536 7.556 17.312 1.00 93.06 79 ASP A N 1
ATOM 576 C CA . ASP A 1 79 ? -14.434 7.882 16.192 1.00 93.06 79 ASP A CA 1
ATOM 577 C C . ASP A 1 79 ? -13.874 7.333 14.869 1.00 93.06 79 ASP A C 1
ATOM 579 O O . ASP A 1 79 ? -13.666 8.051 13.889 1.00 93.06 79 ASP A O 1
ATOM 583 N N . TRP A 1 80 ? -13.515 6.048 14.868 1.00 92.50 80 TRP A N 1
ATOM 584 C CA . TRP A 1 80 ? -12.866 5.391 13.728 1.00 92.50 80 TRP A CA 1
ATOM 585 C C . TRP A 1 80 ? -13.759 5.333 12.485 1.00 92.50 80 TRP A C 1
ATOM 587 O O . TRP A 1 80 ? -13.253 5.390 11.364 1.00 92.50 80 TRP A O 1
ATOM 597 N N . GLN A 1 81 ? -15.083 5.260 12.660 1.00 94.69 81 GLN A N 1
ATOM 598 C CA . GLN A 1 81 ? -16.036 5.217 11.547 1.00 94.69 81 GLN A CA 1
ATOM 599 C C . GLN A 1 81 ? -15.895 6.471 10.681 1.00 94.69 81 GLN A C 1
ATOM 601 O O . GLN A 1 81 ? -15.697 6.375 9.468 1.00 94.69 81 GLN A O 1
ATOM 606 N N . THR A 1 82 ? -15.910 7.642 11.320 1.00 92.62 82 THR A N 1
ATOM 607 C CA . THR A 1 82 ? -15.731 8.928 10.645 1.00 92.62 82 THR A CA 1
ATOM 608 C C . THR A 1 82 ? -14.281 9.138 10.217 1.00 92.62 82 THR A C 1
ATOM 610 O O . THR A 1 82 ? -14.040 9.558 9.088 1.00 92.62 82 THR A O 1
ATOM 613 N N . ALA A 1 83 ? -13.307 8.816 11.073 1.00 87.56 83 ALA A N 1
ATOM 614 C CA . ALA A 1 83 ? -11.895 9.071 10.793 1.00 87.56 83 ALA A CA 1
ATOM 615 C C . ALA A 1 83 ? -11.355 8.269 9.597 1.00 87.56 83 ALA A C 1
ATOM 617 O O . ALA A 1 83 ? -10.541 8.790 8.839 1.00 87.56 83 ALA A O 1
ATOM 618 N N . PHE A 1 84 ? -11.793 7.018 9.415 1.00 88.94 84 PHE A N 1
ATOM 619 C CA . PHE A 1 84 ? -11.262 6.140 8.363 1.00 88.94 84 PHE A CA 1
ATOM 620 C C . PHE A 1 84 ? -12.141 6.110 7.115 1.00 88.94 84 PHE A C 1
ATOM 622 O O . PHE A 1 84 ? -11.634 5.967 6.004 1.00 88.94 84 PHE A O 1
ATOM 629 N N . TRP A 1 85 ? -13.459 6.244 7.280 1.00 91.56 85 TRP A N 1
ATOM 630 C CA . TRP A 1 85 ? -14.417 6.043 6.190 1.00 91.56 85 TRP A CA 1
ATOM 631 C C . TRP A 1 85 ? -15.254 7.289 5.878 1.00 91.56 85 TRP A C 1
ATOM 633 O O . TRP A 1 85 ? -15.885 7.348 4.819 1.00 91.56 85 TRP A O 1
ATOM 643 N N . GLY A 1 86 ? -15.269 8.279 6.775 1.00 91.62 86 GLY A N 1
ATOM 644 C CA . GLY A 1 86 ? -16.002 9.531 6.615 1.00 91.62 86 GLY A CA 1
ATOM 645 C C . GLY A 1 86 ? -17.480 9.326 6.279 1.00 91.62 86 GLY A C 1
ATOM 646 O O . GLY A 1 86 ? -18.143 8.400 6.751 1.00 91.62 86 GLY A O 1
ATOM 647 N N . GLU A 1 87 ? -17.997 10.173 5.390 1.00 95.62 87 GLU A N 1
ATOM 648 C CA . GLU A 1 87 ? -19.387 10.116 4.917 1.00 95.62 87 GLU A CA 1
ATOM 649 C C . GLU A 1 87 ? -19.742 8.813 4.171 1.00 95.62 87 GLU A C 1
ATOM 651 O O . GLU A 1 87 ? -20.916 8.504 3.957 1.00 95.62 87 GLU A O 1
ATOM 656 N N . HIS A 1 88 ? -18.747 8.017 3.767 1.00 96.50 88 HIS A N 1
ATOM 657 C CA . HIS A 1 88 ? -18.968 6.784 3.015 1.00 96.50 88 HIS A CA 1
ATOM 658 C C . HIS A 1 88 ? -19.335 5.591 3.900 1.00 96.50 88 HIS A C 1
ATOM 660 O O . HIS A 1 88 ? -19.809 4.580 3.369 1.00 96.50 88 HIS A O 1
ATOM 666 N N . TYR A 1 89 ? -19.173 5.700 5.223 1.00 96.81 89 TYR A N 1
ATOM 667 C CA . TYR A 1 89 ? -19.367 4.587 6.151 1.00 96.81 89 TYR A CA 1
ATOM 668 C C . TYR A 1 89 ? -20.723 3.889 5.975 1.00 96.81 89 TYR A C 1
ATOM 670 O O . TYR A 1 89 ? -20.788 2.675 5.783 1.00 96.81 89 TYR A O 1
ATOM 678 N N . ALA A 1 90 ? -21.818 4.656 5.936 1.00 97.25 90 ALA A N 1
ATOM 679 C CA . ALA A 1 90 ? -23.170 4.104 5.820 1.00 97.25 90 ALA A CA 1
ATOM 680 C C . ALA A 1 90 ? -23.373 3.286 4.530 1.00 97.25 90 ALA A C 1
ATOM 682 O O . ALA A 1 90 ? -23.990 2.215 4.547 1.00 97.25 90 ALA A O 1
ATOM 683 N N . ARG A 1 91 ? -22.818 3.761 3.407 1.00 98.00 91 ARG A N 1
ATOM 684 C CA . ARG A 1 91 ? -22.874 3.055 2.119 1.00 98.00 91 ARG A CA 1
ATOM 685 C C . ARG A 1 91 ? -22.035 1.781 2.159 1.00 98.00 91 ARG A C 1
ATOM 687 O O . ARG A 1 91 ? -22.500 0.739 1.698 1.00 98.00 91 ARG A O 1
ATOM 694 N N . LE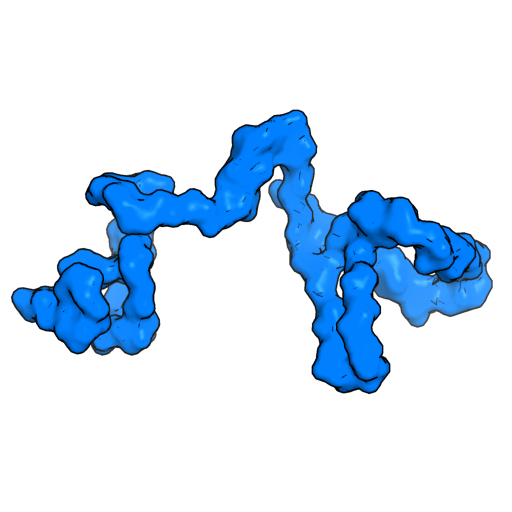U A 1 92 ? -20.823 1.856 2.702 1.00 97.62 92 LEU A N 1
ATOM 695 C CA . LEU A 1 92 ? -19.936 0.702 2.829 1.00 97.62 92 LEU A CA 1
ATOM 696 C C . LEU A 1 92 ? -20.551 -0.366 3.741 1.00 97.62 92 LEU A C 1
ATOM 698 O O . LEU A 1 92 ? -20.535 -1.538 3.378 1.00 97.62 92 LEU A O 1
ATOM 702 N N . ALA A 1 93 ? -21.177 0.019 4.855 1.00 96.38 93 ALA A N 1
ATOM 703 C CA . ALA A 1 93 ? -21.863 -0.902 5.761 1.00 96.38 93 ALA A CA 1
ATOM 704 C C . ALA A 1 93 ? -23.033 -1.627 5.077 1.00 96.38 93 ALA A C 1
ATOM 706 O O . ALA A 1 93 ? -23.220 -2.830 5.259 1.00 96.38 93 ALA A O 1
ATOM 707 N N . ALA A 1 94 ? -23.803 -0.931 4.234 1.00 97.19 94 ALA A N 1
ATOM 708 C CA . ALA A 1 94 ? -24.858 -1.563 3.442 1.00 97.19 94 ALA A CA 1
ATOM 709 C C . ALA A 1 94 ? -24.302 -2.569 2.417 1.00 97.19 94 ALA A C 1
ATOM 711 O O . ALA A 1 94 ? -24.873 -3.644 2.237 1.00 97.19 94 ALA A O 1
ATOM 712 N N . ILE A 1 95 ? -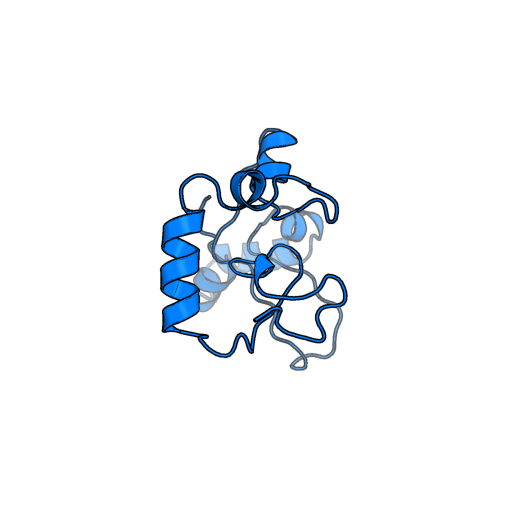23.178 -2.244 1.773 1.00 97.69 95 ILE A N 1
ATOM 713 C CA . ILE A 1 95 ? -22.478 -3.150 0.852 1.00 97.69 95 ILE A CA 1
ATOM 714 C C . ILE A 1 95 ? -21.942 -4.367 1.613 1.00 97.69 95 ILE A C 1
ATOM 716 O O . ILE A 1 95 ? -22.179 -5.496 1.192 1.00 97.69 95 ILE A O 1
ATOM 720 N N . LYS A 1 96 ? -21.284 -4.158 2.755 1.00 96.06 96 LYS A N 1
ATOM 721 C CA . LYS A 1 96 ? -20.745 -5.220 3.606 1.00 96.06 96 LYS A CA 1
ATOM 722 C C . LYS A 1 96 ? -21.834 -6.207 4.018 1.00 96.06 96 LYS A C 1
ATOM 724 O O . LYS A 1 96 ? -21.684 -7.389 3.751 1.00 96.06 96 LYS A O 1
ATOM 729 N N . ARG A 1 97 ? -22.974 -5.725 4.525 1.00 95.06 97 ARG A N 1
ATOM 730 C CA . ARG A 1 97 ? -24.127 -6.581 4.869 1.00 95.06 97 ARG A CA 1
ATOM 731 C C . ARG A 1 97 ? -24.665 -7.392 3.689 1.00 95.06 97 ARG A C 1
ATOM 733 O O . ARG A 1 97 ? -25.203 -8.471 3.889 1.00 95.06 97 ARG A O 1
ATOM 740 N N . ARG A 1 98 ? -24.553 -6.880 2.459 1.00 97.00 98 ARG A N 1
ATOM 741 C CA . ARG A 1 98 ? -24.996 -7.593 1.253 1.00 97.00 98 ARG A CA 1
ATOM 742 C C . ARG A 1 98 ? -24.042 -8.718 0.850 1.00 97.00 98 ARG A C 1
ATOM 744 O O . ARG A 1 98 ? -24.513 -9.734 0.350 1.00 97.00 98 ARG A O 1
ATOM 751 N N . TYR A 1 99 ? -22.734 -8.505 0.981 1.00 97.00 99 TYR A N 1
ATOM 752 C CA . TYR A 1 99 ? -21.714 -9.426 0.463 1.00 97.00 99 TYR A CA 1
ATOM 753 C C . TYR A 1 99 ? -21.079 -10.323 1.528 1.00 97.00 99 TYR A C 1
ATOM 755 O O . TYR A 1 99 ? -20.538 -11.364 1.179 1.00 97.00 99 TYR A O 1
ATOM 763 N N . ASP A 1 100 ? -21.150 -9.936 2.797 1.00 94.94 100 ASP A N 1
ATOM 764 C CA . ASP A 1 100 ? -20.659 -10.704 3.938 1.00 94.94 100 ASP A CA 1
ATOM 765 C C . ASP A 1 100 ? -21.647 -10.594 5.117 1.00 94.94 100 ASP A C 1
ATOM 767 O O . ASP A 1 100 ? -21.349 -9.943 6.122 1.00 94.94 100 ASP A O 1
ATOM 771 N N . PRO A 1 101 ? -22.867 -11.150 4.970 1.00 92.12 101 PRO A N 1
ATOM 772 C CA . PRO A 1 101 ? -23.909 -11.074 5.996 1.00 92.12 101 PRO A CA 1
ATOM 773 C C . PRO A 1 101 ? -23.535 -11.819 7.284 1.00 92.12 101 PRO A C 1
ATOM 775 O O . PRO A 1 101 ? -23.969 -11.412 8.357 1.00 92.12 101 PRO A O 1
ATOM 778 N N . ASP A 1 102 ? -22.713 -12.866 7.173 1.00 90.31 102 ASP A N 1
ATOM 779 C CA . ASP A 1 102 ? -22.258 -13.684 8.303 1.00 90.31 102 ASP A CA 1
ATOM 780 C C . ASP A 1 102 ? -20.991 -13.112 8.966 1.00 90.31 102 ASP A C 1
ATOM 782 O O . ASP A 1 102 ? -20.547 -13.605 10.000 1.00 90.31 102 ASP A O 1
ATOM 786 N N . GLY A 1 103 ? -20.399 -12.066 8.375 1.00 88.62 103 GLY A N 1
ATOM 787 C CA . GLY A 1 103 ? -19.227 -11.380 8.910 1.00 88.62 103 GLY A CA 1
ATOM 788 C C . GLY A 1 103 ? -17.951 -12.226 8.913 1.00 88.62 103 GLY A C 1
ATOM 789 O O . GLY A 1 103 ? -17.114 -12.050 9.794 1.00 88.62 103 GLY A O 1
ATOM 790 N N . LEU A 1 104 ? -17.770 -13.114 7.929 1.00 90.56 104 LEU A N 1
ATOM 791 C CA . LEU A 1 104 ? -16.576 -13.956 7.789 1.00 90.56 104 LEU A CA 1
ATOM 792 C C . LEU A 1 104 ? -15.283 -13.129 7.767 1.00 90.56 104 LEU A C 1
ATOM 794 O O . LEU A 1 104 ? -14.252 -13.562 8.281 1.00 90.56 104 LEU A O 1
ATOM 798 N N . PHE A 1 105 ? -15.324 -11.940 7.161 1.00 90.81 105 PHE A N 1
ATOM 799 C CA . PHE A 1 105 ? -14.179 -11.040 7.088 1.00 90.81 105 PHE A CA 1
ATOM 800 C C . PHE A 1 105 ? -14.304 -9.937 8.139 1.00 90.81 105 PHE A C 1
ATOM 802 O O . PHE A 1 105 ? -14.808 -8.847 7.848 1.00 90.81 105 PHE A O 1
ATOM 809 N N . PHE A 1 106 ? -13.831 -10.220 9.348 1.00 88.94 106 PHE A N 1
ATOM 810 C CA . PHE A 1 106 ? -13.785 -9.277 10.461 1.00 88.94 106 PHE A CA 1
ATOM 811 C C . PHE A 1 106 ? -12.362 -8.755 10.709 1.00 88.94 106 PHE A C 1
ATOM 813 O O . PHE A 1 106 ? -11.398 -9.520 10.708 1.00 88.94 106 PHE A O 1
ATOM 820 N N . VAL A 1 107 ? -12.246 -7.447 10.956 1.00 89.50 107 VAL A N 1
ATOM 821 C CA . VAL A 1 107 ? -11.040 -6.779 11.473 1.00 89.50 107 VAL A CA 1
ATOM 822 C C . VAL A 1 107 ? -11.479 -5.659 12.422 1.00 89.50 107 VAL A C 1
ATOM 824 O O . VAL A 1 107 ? -12.512 -5.022 12.193 1.00 89.50 107 VAL A O 1
ATOM 827 N N . HIS A 1 108 ? -10.696 -5.389 13.466 1.00 89.38 108 HIS A N 1
ATOM 828 C CA . HIS A 1 108 ? -10.901 -4.240 14.355 1.00 89.38 108 HIS A CA 1
ATOM 829 C C . HIS A 1 108 ? -11.010 -2.925 13.560 1.00 89.38 108 HIS A C 1
ATOM 831 O O . HIS A 1 108 ? -10.195 -2.674 12.674 1.00 89.38 108 HIS A O 1
ATOM 837 N N . HIS A 1 109 ? -12.032 -2.112 13.847 1.00 91.75 109 HIS A N 1
ATOM 838 C CA . HIS A 1 109 ? -12.351 -0.851 13.147 1.00 91.75 109 HIS A CA 1
ATOM 839 C C . HIS A 1 109 ? -12.592 -0.970 11.624 1.00 91.75 109 HIS A C 1
ATOM 841 O O . HIS A 1 109 ? -12.542 0.018 10.880 1.00 91.75 109 HIS A O 1
ATOM 847 N N . SER A 1 110 ? -12.884 -2.176 11.131 1.00 92.12 110 SER A N 1
ATOM 848 C CA . SER A 1 110 ? -13.399 -2.355 9.772 1.00 92.12 110 SER A CA 1
ATOM 849 C C . SER A 1 110 ? -14.886 -2.027 9.690 1.00 92.12 110 SER A C 1
ATOM 851 O O . SER A 1 110 ? -15.608 -1.998 10.681 1.00 92.12 110 SER A O 1
ATOM 853 N N . VAL A 1 111 ? -15.374 -1.787 8.476 1.00 95.31 111 VAL A N 1
ATOM 854 C CA . VAL A 1 111 ? -16.797 -1.535 8.235 1.00 95.31 111 VAL A CA 1
ATOM 855 C C . VAL A 1 111 ? -17.657 -2.677 8.794 1.00 95.31 111 VAL A C 1
ATOM 857 O O . VAL A 1 111 ? -17.563 -3.812 8.324 1.00 95.31 111 VAL A O 1
ATOM 860 N N . GLY A 1 112 ? -18.533 -2.353 9.749 1.00 93.25 112 GLY A N 1
ATOM 861 C CA . GLY A 1 112 ? -19.427 -3.299 10.418 1.00 93.25 112 GLY A CA 1
ATOM 862 C C . GLY A 1 112 ? -18.831 -3.998 11.646 1.00 93.25 112 GLY A C 1
ATOM 863 O O . GLY A 1 112 ? -19.488 -4.879 12.201 1.00 93.25 112 GLY A O 1
ATOM 864 N N . SER A 1 113 ? -17.617 -3.640 12.086 1.00 93.25 113 SER A N 1
ATOM 865 C CA . SER A 1 113 ? -16.977 -4.266 13.251 1.00 93.25 113 SER A CA 1
ATOM 866 C C . SER A 1 113 ? -17.698 -4.000 14.577 1.00 93.25 113 SER A C 1
ATOM 868 O O . SER A 1 113 ? -17.515 -4.747 15.525 1.00 93.25 113 SER A O 1
ATOM 870 N N . GLU A 1 114 ? -18.551 -2.977 14.652 1.00 92.25 114 GLU A N 1
ATOM 871 C CA . GLU A 1 114 ? -19.409 -2.673 15.806 1.00 92.25 114 GLU A CA 1
ATOM 872 C C . GLU A 1 114 ? -20.416 -3.784 16.140 1.00 92.25 114 GLU A C 1
ATOM 874 O O . GLU A 1 114 ? -20.9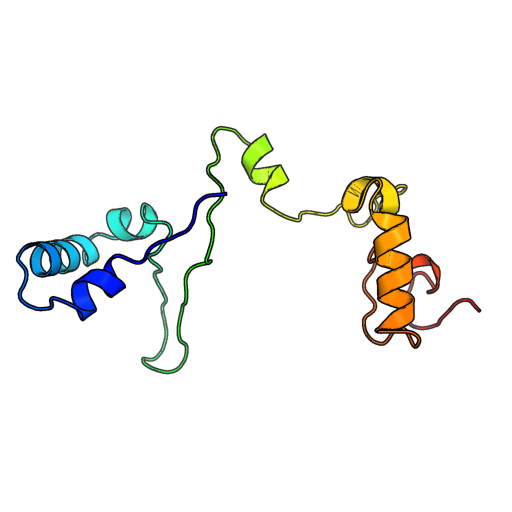46 -3.816 17.247 1.00 92.25 114 GLU A O 1
ATOM 879 N N . ALA A 1 115 ? -20.671 -4.703 15.203 1.00 90.88 115 ALA A N 1
ATOM 880 C CA . ALA A 1 115 ? -21.501 -5.885 15.426 1.00 90.88 115 ALA A CA 1
ATOM 881 C C . ALA A 1 115 ? -20.754 -7.027 16.142 1.00 90.88 115 ALA A C 1
ATOM 883 O O . ALA A 1 115 ? -21.321 -8.100 16.343 1.00 90.88 115 ALA A O 1
ATOM 884 N N . TRP A 1 116 ? -19.488 -6.825 16.514 1.00 91.44 116 TRP A N 1
ATOM 885 C CA . TRP A 1 116 ? -18.630 -7.824 17.146 1.00 91.44 116 TRP A CA 1
ATOM 886 C C . TRP A 1 116 ? -18.104 -7.335 18.484 1.00 91.44 116 TRP A C 1
ATOM 888 O O . TRP A 1 116 ? -17.872 -6.144 18.693 1.00 91.44 116 TRP A O 1
ATOM 898 N N . ASN A 1 117 ? -17.891 -8.276 19.397 1.00 88.81 117 ASN A N 1
ATOM 899 C CA . ASN A 1 117 ? -17.272 -7.987 20.678 1.00 88.81 117 ASN A CA 1
ATOM 900 C C . ASN A 1 117 ? -15.802 -7.520 20.513 1.00 88.81 117 ASN A C 1
ATOM 902 O O . ASN A 1 117 ? -15.165 -7.802 19.497 1.00 88.81 117 ASN A O 1
ATOM 906 N N . PRO A 1 118 ? -15.220 -6.833 21.517 1.00 83.88 118 PRO A N 1
ATOM 907 C CA . PRO A 1 118 ? -13.866 -6.275 21.408 1.00 83.88 118 PRO A CA 1
ATOM 908 C C . PRO A 1 118 ? -12.747 -7.302 21.186 1.00 83.88 118 PRO A C 1
ATOM 910 O O . PRO A 1 118 ? -11.679 -6.940 20.702 1.00 83.88 118 PRO A O 1
ATOM 913 N N . ASP A 1 119 ? -12.965 -8.563 21.568 1.00 85.12 119 ASP A N 1
ATOM 914 C CA . ASP A 1 119 ? -12.007 -9.652 21.339 1.00 85.12 119 ASP A CA 1
ATOM 915 C C . ASP A 1 119 ? -12.158 -10.317 19.953 1.00 85.12 119 ASP A C 1
ATOM 917 O O . ASP A 1 119 ? -11.287 -11.085 19.549 1.00 85.12 119 ASP A O 1
ATOM 921 N N . GLY A 1 120 ? -13.219 -9.988 19.207 1.00 81.81 120 GLY A N 1
ATOM 922 C CA . GLY A 1 120 ? -13.467 -10.455 17.845 1.00 81.81 120 GLY A CA 1
ATOM 923 C C . GLY A 1 120 ? -13.959 -11.898 17.722 1.00 81.81 120 GLY A C 1
ATOM 924 O O . GLY A 1 120 ? -14.030 -12.405 16.604 1.00 81.81 120 GLY A O 1
ATOM 925 N N . PHE A 1 121 ? -14.286 -12.586 18.820 1.00 83.25 121 PHE A N 1
ATOM 926 C CA . PHE A 1 121 ? -14.706 -13.991 18.777 1.00 83.25 121 PHE A CA 1
ATOM 927 C C . PHE A 1 121 ? -16.216 -14.192 18.644 1.00 83.25 121 PHE A C 1
ATOM 929 O O . PHE A 1 121 ? -16.640 -15.271 18.226 1.00 83.25 121 PHE A O 1
ATOM 936 N N . THR A 1 122 ? -17.042 -13.203 19.006 1.00 86.25 122 THR A N 1
ATOM 937 C CA . THR A 1 122 ? -18.507 -13.347 18.957 1.00 86.25 122 THR A CA 1
ATOM 938 C C . THR A 1 122 ? -19.215 -12.101 18.443 1.00 86.25 122 THR A C 1
ATOM 940 O O . THR A 1 122 ? -18.841 -10.968 18.747 1.00 86.25 122 THR A O 1
ATOM 943 N N . THR A 1 123 ? -20.289 -12.319 17.686 1.00 85.69 123 THR A N 1
ATOM 944 C CA . THR A 1 123 ? -21.204 -11.257 17.264 1.00 85.69 123 THR A CA 1
ATOM 945 C C . THR A 1 123 ? -22.094 -10.832 18.426 1.00 85.69 123 THR A C 1
ATOM 947 O O . THR A 1 123 ? -22.645 -11.677 19.136 1.00 85.69 123 THR A O 1
ATOM 950 N N . ILE A 1 124 ? -22.281 -9.528 18.587 1.00 82.88 124 ILE A N 1
ATOM 951 C CA . ILE A 1 124 ? -23.216 -8.945 19.546 1.00 82.88 124 ILE A CA 1
ATOM 952 C C . ILE A 1 124 ? -24.556 -8.812 18.816 1.00 82.88 124 ILE A C 1
ATOM 954 O O . ILE A 1 124 ? -24.734 -7.910 18.002 1.00 82.88 124 ILE A O 1
ATOM 958 N N . ALA A 1 125 ? -25.426 -9.805 19.006 1.00 60.53 125 ALA A N 1
ATOM 959 C CA . ALA A 1 125 ? -26.740 -9.894 18.363 1.00 60.53 125 ALA A CA 1
ATOM 960 C C . ALA A 1 125 ? -27.650 -8.690 18.662 1.00 60.53 125 ALA A C 1
ATOM 962 O O . ALA A 1 125 ? -27.598 -8.179 19.806 1.00 60.53 125 ALA A O 1
#